Protein AF-A0A0A7KKB4-F1 (afdb_monomer)

Secondary structure (DSSP, 8-state):
-EEE--S---EEEEEEEETTT--EEEEEEEEEEGGGSEEEETTEEE--------STT-SS-----------EEEEEEEEEEEEEEEEEEEEE-SS-EEEEE-TT--EEEEEEEEEEEEEEEE-

Radius of gyration: 17.22 Å; Cα contacts (8 Å, |Δi|>4): 231; chains: 1; bounding box: 36×35×40 Å

pLDDT: mean 72.5, std 12.91, range [39.94, 88.31]

Mean predicted aligned error: 10.86 Å

Foldseek 3Di:
DKDADDAAFQKKKKFKAFPPPRDTFPLQIDMDGSVRWDDPDPRMTDDDGDNACPDCPTPAHGDPPDPDDKFFDFDKDFDAWDGKIWMKMWTDRVVDIDIDTPVVDIDTDGDDIDTPDTDPDID

Organism: NCBI:txid57497

Nearest PDB structures (foldseek):
  6rpj-assembly2_C  TM=5.079E-01  e=2.679E+00  Homo sapiens
  4s0h-assembly1_A  TM=3.443E-01  e=1.395E+00  Homo sapiens
  4n8p-assembly1_A-2  TM=3.330E-01  e=4.870E+00  Ornithorhynchus anatinus
  4k15-assembly1_A-2  TM=1.677E-01  e=8.855E+00  Listeria monocytogenes EGD-e

Structure (mmCIF, N/CA/C/O backbone):
data_AF-A0A0A7KKB4-F1
#
_entry.id   AF-A0A0A7KKB4-F1
#
loop_
_atom_site.group_PDB
_atom_site.id
_atom_site.type_symbol
_atom_site.label_atom_id
_atom_site.label_alt_id
_atom_site.label_comp_id
_atom_site.label_asym_id
_atom_site.label_entity_id
_atom_site.label_seq_id
_atom_site.pdbx_PDB_ins_code
_atom_site.Cartn_x
_atom_site.Cartn_y
_atom_site.Cartn_z
_atom_site.occupancy
_atom_site.B_iso_or_equiv
_atom_site.auth_seq_id
_atom_site.auth_comp_id
_atom_site.auth_asym_id
_atom_site.auth_atom_id
_atom_site.pdbx_PDB_model_num
ATOM 1 N N . MET A 1 1 ? -1.238 -7.500 4.646 1.00 62.34 1 MET A N 1
ATOM 2 C CA . MET A 1 1 ? -0.515 -6.869 5.783 1.00 62.34 1 MET A CA 1
ATOM 3 C C . MET A 1 1 ? -0.847 -7.617 7.073 1.00 62.34 1 MET A C 1
ATOM 5 O O . MET A 1 1 ? -1.892 -8.258 7.096 1.00 62.34 1 MET A O 1
ATOM 9 N N . ARG A 1 2 ? 0.012 -7.574 8.103 1.00 63.69 2 ARG A N 1
ATOM 10 C CA . ARG A 1 2 ? -0.281 -8.075 9.460 1.00 63.69 2 ARG A CA 1
ATOM 11 C C . ARG A 1 2 ? -0.225 -6.904 10.440 1.00 63.69 2 ARG A C 1
ATOM 13 O O . ARG A 1 2 ? 0.724 -6.128 10.365 1.00 63.69 2 ARG A O 1
ATOM 20 N N . PHE A 1 3 ? -1.213 -6.785 11.316 1.00 67.38 3 PHE A N 1
ATOM 21 C CA . PHE A 1 3 ? -1.264 -5.771 12.369 1.00 67.38 3 PHE A CA 1
ATOM 22 C C . PHE A 1 3 ? -2.027 -6.323 13.581 1.00 67.38 3 PHE A C 1
ATOM 24 O O . PHE A 1 3 ? -2.862 -7.219 13.438 1.00 67.38 3 PHE A O 1
ATOM 31 N N . THR A 1 4 ? -1.715 -5.799 14.763 1.00 67.50 4 THR A N 1
ATOM 32 C CA . THR A 1 4 ? -2.357 -6.172 16.029 1.00 67.50 4 THR A CA 1
ATOM 33 C C . THR A 1 4 ? -3.258 -5.031 16.465 1.00 67.50 4 THR A C 1
ATOM 35 O O . THR A 1 4 ? -2.826 -3.879 16.477 1.00 67.50 4 THR A O 1
ATOM 38 N N . LEU A 1 5 ? -4.501 -5.355 16.803 1.00 68.56 5 LEU A N 1
ATOM 39 C CA . LEU A 1 5 ? -5.483 -4.412 17.324 1.00 68.56 5 LEU A CA 1
ATOM 40 C C . LEU A 1 5 ? -6.029 -4.947 18.646 1.00 68.56 5 LEU A C 1
ATOM 42 O O . LEU A 1 5 ? -6.088 -6.156 18.860 1.00 68.56 5 LEU A O 1
ATOM 46 N N . ALA A 1 6 ? -6.444 -4.043 19.524 1.00 66.94 6 ALA A N 1
ATOM 47 C CA . ALA A 1 6 ? -7.131 -4.391 20.759 1.00 66.94 6 ALA A CA 1
ATOM 48 C C . ALA A 1 6 ? -8.549 -3.809 20.731 1.00 66.94 6 ALA A C 1
ATOM 50 O O . ALA A 1 6 ? -8.733 -2.660 20.332 1.00 66.94 6 ALA A O 1
ATOM 51 N N . GLY A 1 7 ? -9.528 -4.598 21.179 1.00 70.00 7 GLY A N 1
ATOM 52 C CA . GLY A 1 7 ? -10.941 -4.210 21.220 1.00 70.00 7 GLY A CA 1
ATOM 53 C C . GLY A 1 7 ? -11.741 -4.601 19.974 1.00 70.00 7 GLY A C 1
ATOM 54 O O . GLY A 1 7 ? -11.239 -5.273 19.072 1.00 70.00 7 GLY A O 1
ATOM 55 N N . THR A 1 8 ? -13.014 -4.203 19.962 1.00 77.00 8 THR A N 1
ATOM 56 C CA . THR A 1 8 ? -13.921 -4.402 18.825 1.00 77.00 8 THR A CA 1
ATOM 57 C C . THR A 1 8 ? -13.519 -3.485 17.678 1.00 77.00 8 THR A C 1
ATOM 59 O O . THR A 1 8 ? -13.286 -2.296 17.885 1.00 77.00 8 THR A O 1
ATOM 62 N N . ILE A 1 9 ? -13.438 -4.043 16.472 1.00 81.75 9 ILE A N 1
ATOM 63 C CA . ILE A 1 9 ? -13.175 -3.289 15.248 1.00 81.75 9 ILE A CA 1
ATOM 64 C C . ILE A 1 9 ? -14.479 -3.179 14.479 1.00 81.75 9 ILE A C 1
ATOM 66 O O . ILE A 1 9 ? -15.045 -4.199 14.089 1.00 81.75 9 ILE A O 1
ATOM 70 N N . ASP A 1 10 ? -14.926 -1.955 14.233 1.00 85.31 10 ASP A N 1
ATOM 71 C CA . ASP A 1 10 ? -16.105 -1.712 13.408 1.00 85.31 10 ASP A CA 1
ATOM 72 C C . ASP A 1 10 ? -15.705 -1.798 11.938 1.00 85.31 10 ASP A C 1
ATOM 74 O O . ASP A 1 10 ? -16.255 -2.594 11.168 1.00 85.31 10 ASP A O 1
ATOM 78 N N . SER A 1 11 ? -14.675 -1.042 11.551 1.00 86.81 11 SER A N 1
ATOM 79 C CA . SER A 1 11 ? -14.154 -1.073 10.189 1.00 86.81 11 SER A CA 1
ATOM 80 C C . SER A 1 11 ? -12.683 -0.687 10.093 1.00 86.81 11 SER A C 1
ATOM 82 O O . SER A 1 11 ? -12.105 -0.047 10.969 1.00 86.81 11 SER A O 1
ATOM 84 N N . ILE A 1 12 ? -12.064 -1.075 8.984 1.00 86.44 12 ILE A N 1
ATOM 85 C CA . ILE A 1 12 ? -10.780 -0.542 8.552 1.00 86.44 12 ILE A CA 1
ATOM 86 C C . ILE A 1 12 ? -10.910 0.013 7.143 1.00 86.44 12 ILE A C 1
ATOM 88 O O . ILE A 1 12 ? -11.553 -0.581 6.275 1.00 86.44 12 ILE A O 1
ATOM 92 N N . LYS A 1 13 ? -10.224 1.124 6.895 1.00 87.50 13 LYS A N 1
ATOM 93 C CA . LYS A 1 13 ? -10.043 1.695 5.566 1.00 87.50 13 LYS A CA 1
ATOM 94 C C . LYS A 1 13 ? -8.577 1.621 5.180 1.00 87.50 13 LYS A C 1
ATOM 96 O O . LYS A 1 13 ? -7.726 2.289 5.762 1.00 87.50 13 LYS A O 1
ATOM 101 N N . ILE A 1 14 ? -8.282 0.833 4.163 1.00 84.50 14 ILE A N 1
ATOM 102 C CA . ILE A 1 14 ? -6.946 0.662 3.605 1.00 84.50 14 ILE A CA 1
ATOM 103 C C . ILE A 1 14 ? -6.836 1.564 2.386 1.00 84.50 14 ILE A C 1
ATOM 105 O O . ILE A 1 14 ? -7.781 1.703 1.610 1.00 84.50 14 ILE A O 1
ATOM 109 N N . GLY A 1 15 ? -5.673 2.169 2.191 1.00 81.69 15 GLY A N 1
ATOM 110 C CA . GLY A 1 15 ? -5.339 2.709 0.886 1.00 81.69 15 GLY A CA 1
ATOM 111 C C . GLY A 1 15 ? -3.857 2.955 0.706 1.00 81.69 15 GLY A C 1
ATOM 112 O O . GLY A 1 15 ? -3.101 3.014 1.682 1.00 81.69 15 GLY A O 1
ATOM 113 N N . LEU A 1 16 ? -3.460 3.110 -0.550 1.00 80.50 16 LEU A N 1
ATOM 114 C CA . LEU A 1 16 ? -2.101 3.491 -0.909 1.00 80.50 16 LEU A CA 1
ATOM 115 C C . LEU A 1 16 ? -1.965 5.010 -0.868 1.00 80.50 16 LEU A C 1
ATOM 117 O O . LEU A 1 16 ? -2.819 5.749 -1.364 1.00 80.50 16 LEU A O 1
ATOM 121 N N . LYS A 1 17 ? -0.892 5.479 -0.236 1.00 80.50 17 LYS A N 1
ATOM 122 C CA . LYS A 1 17 ? -0.526 6.890 -0.197 1.00 80.50 17 LYS A CA 1
ATOM 123 C C . LYS A 1 17 ? 0.774 7.124 -0.940 1.00 80.50 17 LYS A C 1
ATOM 125 O O . LYS A 1 17 ? 1.736 6.395 -0.711 1.00 80.50 17 LYS A O 1
ATOM 130 N N . GLY A 1 18 ? 0.808 8.168 -1.762 1.00 75.31 18 GLY A N 1
ATOM 131 C CA . GLY A 1 18 ? 2.044 8.680 -2.338 1.00 75.31 18 GLY A CA 1
ATOM 132 C C . GLY A 1 18 ? 2.947 9.252 -1.245 1.00 75.31 18 GLY A C 1
ATOM 133 O O . GLY A 1 18 ? 2.485 9.930 -0.326 1.00 75.31 18 GLY A O 1
ATOM 134 N N . ASN A 1 19 ? 4.243 8.975 -1.331 1.00 73.69 19 ASN A N 1
ATOM 135 C CA . ASN A 1 19 ? 5.233 9.484 -0.385 1.00 73.69 19 ASN A CA 1
ATOM 136 C C . ASN A 1 19 ? 5.563 10.968 -0.629 1.00 73.69 19 ASN A C 1
ATOM 138 O O . ASN A 1 19 ? 5.994 11.658 0.286 1.00 73.69 19 ASN A O 1
ATOM 142 N N . THR A 1 20 ? 5.334 11.466 -1.848 1.00 67.88 20 THR A N 1
ATOM 143 C CA . THR A 1 20 ? 5.678 12.840 -2.245 1.00 67.88 20 THR A CA 1
ATOM 144 C C . THR A 1 20 ? 4.674 13.877 -1.738 1.00 67.88 20 THR A C 1
ATOM 146 O O . THR A 1 20 ? 5.076 14.921 -1.240 1.00 67.88 20 THR A O 1
ATOM 149 N N . ASP A 1 21 ? 3.370 13.612 -1.850 1.00 69.00 21 ASP A N 1
ATOM 150 C CA . ASP A 1 21 ? 2.312 14.572 -1.496 1.00 69.00 21 ASP A CA 1
ATOM 151 C C . ASP A 1 21 ? 1.379 14.073 -0.382 1.00 69.00 21 ASP A C 1
ATOM 153 O O . ASP A 1 21 ? 0.459 14.781 0.034 1.00 69.00 21 ASP A O 1
ATOM 157 N N . GLY A 1 22 ? 1.592 12.848 0.113 1.00 67.00 22 GLY A N 1
ATOM 158 C CA . GLY A 1 22 ? 0.750 12.228 1.132 1.00 67.00 22 GLY A CA 1
ATOM 159 C C . GLY A 1 22 ? -0.696 12.003 0.682 1.00 67.00 22 GLY A C 1
ATOM 160 O O . GLY A 1 22 ? -1.539 11.657 1.529 1.00 67.00 22 GLY A O 1
ATOM 161 N N . LYS A 1 23 ? -1.004 12.201 -0.609 1.00 70.19 23 LYS A N 1
ATOM 162 C CA . LYS A 1 23 ? -2.341 11.992 -1.153 1.00 70.19 23 LYS A CA 1
ATOM 163 C C . LYS A 1 23 ? -2.616 10.508 -1.246 1.00 70.19 23 LYS A C 1
ATOM 165 O O . LYS A 1 23 ? -1.730 9.685 -1.477 1.00 70.19 23 LYS A O 1
ATOM 170 N N . ARG A 1 24 ? -3.875 10.172 -0.994 1.00 69.19 24 ARG A N 1
ATOM 171 C CA . ARG A 1 24 ? -4.373 8.817 -1.161 1.00 69.19 24 ARG A CA 1
ATOM 172 C C . ARG A 1 24 ? -4.813 8.663 -2.604 1.00 69.19 24 ARG A C 1
ATOM 174 O O . ARG A 1 24 ? -5.579 9.499 -3.079 1.00 69.19 24 ARG A O 1
ATOM 181 N N . ASP A 1 25 ? -4.357 7.606 -3.258 1.00 69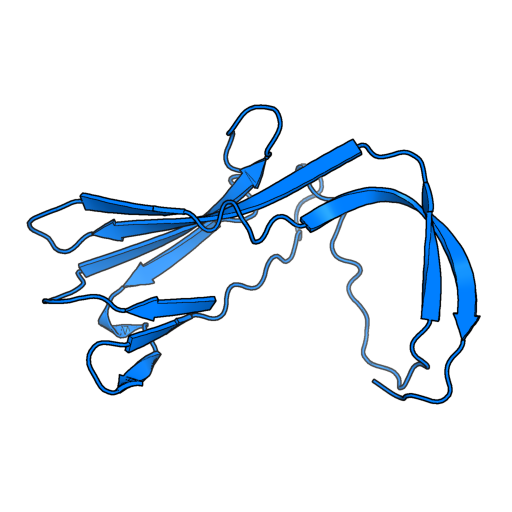.88 25 ASP A N 1
ATOM 182 C CA . ASP A 1 25 ? -4.972 7.212 -4.514 1.00 69.88 25 ASP A CA 1
ATOM 183 C C . ASP A 1 25 ? -6.333 6.587 -4.191 1.00 69.88 25 ASP A C 1
ATOM 185 O O . ASP A 1 25 ? -6.398 5.554 -3.523 1.00 69.88 25 ASP A O 1
ATOM 189 N N . GLN A 1 26 ? -7.419 7.252 -4.592 1.00 68.50 26 GLN A N 1
ATOM 190 C CA . GLN A 1 26 ? -8.780 6.787 -4.310 1.00 68.50 26 GLN A CA 1
ATOM 191 C C . GLN A 1 26 ? -9.109 5.495 -5.069 1.00 68.50 26 GLN A C 1
ATOM 193 O O . GLN A 1 26 ? -9.913 4.706 -4.571 1.00 68.50 26 GLN A O 1
ATOM 198 N N . ASN A 1 27 ? -8.435 5.241 -6.197 1.00 65.50 27 ASN A N 1
ATOM 199 C CA . ASN A 1 27 ? -8.587 4.017 -6.984 1.00 65.50 27 ASN A CA 1
ATOM 200 C C . ASN A 1 27 ? -7.965 2.805 -6.272 1.00 65.50 27 ASN A C 1
ATOM 202 O O . ASN A 1 27 ? -8.364 1.670 -6.504 1.00 65.50 27 ASN A O 1
ATOM 206 N N . PHE A 1 28 ? -7.040 3.041 -5.336 1.00 73.94 28 PHE A N 1
ATOM 207 C CA . PHE A 1 28 ? -6.420 2.011 -4.505 1.00 73.94 28 PHE A CA 1
ATOM 208 C C . PHE A 1 28 ? -6.853 2.151 -3.050 1.00 73.94 28 PHE A C 1
ATOM 210 O O . PHE A 1 28 ? -6.024 2.302 -2.144 1.00 73.94 28 PHE A O 1
ATOM 217 N N . THR A 1 29 ? -8.164 2.081 -2.820 1.00 76.56 29 THR A N 1
ATOM 218 C CA . THR A 1 29 ? -8.741 2.004 -1.477 1.00 76.56 29 THR A CA 1
ATOM 219 C C . THR A 1 29 ? -9.654 0.799 -1.327 1.00 76.56 29 THR A C 1
ATOM 221 O O . THR A 1 29 ? -10.302 0.364 -2.271 1.00 76.56 29 THR A O 1
ATOM 224 N N . ALA A 1 30 ? -9.699 0.247 -0.120 1.00 79.56 30 ALA A N 1
ATOM 225 C CA . ALA A 1 30 ? -10.650 -0.788 0.248 1.00 79.56 30 ALA A CA 1
ATOM 226 C C . ALA A 1 30 ? -11.125 -0.548 1.677 1.00 79.56 30 ALA A C 1
ATOM 228 O O . ALA A 1 30 ? -10.344 -0.129 2.536 1.00 79.56 30 ALA A O 1
ATOM 229 N N . THR A 1 31 ? -12.392 -0.847 1.931 1.00 84.19 31 THR A N 1
ATOM 230 C CA . THR A 1 31 ? -12.962 -0.849 3.277 1.00 84.19 31 THR A CA 1
ATOM 231 C C . THR A 1 31 ? -13.367 -2.272 3.615 1.00 84.19 31 THR A C 1
ATOM 233 O O . THR A 1 31 ? -13.997 -2.940 2.798 1.00 84.19 31 THR A O 1
ATOM 236 N N . ALA A 1 32 ? -13.004 -2.726 4.809 1.00 83.50 32 ALA A N 1
ATOM 237 C CA . ALA A 1 32 ? -13.450 -3.999 5.354 1.00 83.50 32 ALA A CA 1
ATOM 238 C C . ALA A 1 32 ? -14.049 -3.757 6.739 1.00 83.50 32 ALA A C 1
ATOM 240 O O . ALA A 1 32 ? -13.477 -3.012 7.535 1.00 83.50 32 ALA A O 1
ATOM 241 N N . THR A 1 33 ? -15.191 -4.369 7.033 1.00 85.69 33 THR A N 1
ATOM 242 C CA . THR A 1 33 ? -15.730 -4.389 8.398 1.00 85.69 33 THR A CA 1
ATOM 243 C C . THR A 1 33 ? -14.895 -5.322 9.270 1.00 85.69 33 THR A C 1
ATOM 245 O O . THR A 1 33 ? -14.217 -6.212 8.751 1.00 85.69 33 THR A O 1
ATOM 248 N N . GLY A 1 34 ? -14.960 -5.174 10.596 1.00 75.81 34 GLY A N 1
ATOM 249 C CA . GLY A 1 34 ? -14.274 -6.093 11.515 1.00 75.81 34 GLY A CA 1
ATOM 250 C C . GLY A 1 34 ? -14.615 -7.566 11.267 1.00 75.81 34 GLY A C 1
ATOM 251 O O . GLY A 1 34 ? -13.741 -8.423 11.339 1.00 75.81 34 GLY A O 1
ATOM 252 N N . GLN A 1 35 ? -15.858 -7.851 10.865 1.00 78.00 35 GLN A N 1
ATOM 253 C CA . GLN A 1 35 ? -16.348 -9.197 10.531 1.00 78.00 35 GLN A CA 1
ATOM 254 C C . GLN A 1 35 ? -15.710 -9.786 9.262 1.00 78.00 35 GLN A C 1
ATOM 256 O O . GLN A 1 35 ? -15.685 -11.000 9.089 1.00 78.00 35 GLN A O 1
ATOM 261 N N . GLN A 1 36 ? -15.213 -8.936 8.361 1.00 78.38 36 GLN A N 1
ATOM 262 C CA . GLN A 1 36 ? -14.531 -9.343 7.130 1.00 78.38 36 GLN A CA 1
ATOM 263 C C . GLN A 1 36 ? -13.020 -9.531 7.338 1.00 78.38 36 GLN A C 1
ATOM 265 O O . GLN A 1 36 ? -12.322 -9.969 6.420 1.00 78.38 36 GLN A O 1
ATOM 270 N N . LEU A 1 37 ? -12.494 -9.195 8.521 1.00 78.19 37 LEU A N 1
ATOM 271 C CA . LEU A 1 37 ? -11.087 -9.393 8.846 1.00 78.19 37 LEU A CA 1
ATOM 272 C C . LEU A 1 37 ? -10.830 -10.848 9.218 1.00 78.19 37 LEU A C 1
ATOM 274 O O . LEU A 1 37 ? -11.515 -11.432 10.052 1.00 78.19 37 LEU A O 1
ATOM 278 N N . VAL A 1 38 ? -9.783 -11.423 8.632 1.00 78.31 38 VAL A N 1
ATOM 279 C CA . VAL A 1 38 ? -9.343 -12.770 8.994 1.00 78.31 38 VAL A CA 1
ATOM 280 C C . VAL A 1 38 ? -8.519 -12.669 10.273 1.00 78.31 38 VAL A C 1
ATOM 282 O O . VAL A 1 38 ? -7.389 -12.172 10.244 1.00 78.31 38 VAL A O 1
ATOM 285 N N . GLU A 1 39 ? -9.077 -13.123 11.393 1.00 77.56 39 GLU A N 1
ATOM 286 C CA . GLU A 1 39 ? -8.346 -13.245 12.653 1.00 77.56 39 GLU A CA 1
ATOM 287 C C . GLU A 1 39 ? -7.267 -14.333 12.528 1.00 77.56 39 GLU A C 1
ATOM 289 O O . GLU A 1 39 ? -7.513 -15.437 12.042 1.00 77.56 39 GLU A O 1
ATOM 294 N N . ILE A 1 40 ? -6.043 -14.010 12.944 1.00 81.12 40 ILE A N 1
ATOM 295 C CA . ILE A 1 40 ? -4.893 -14.928 12.952 1.00 81.12 40 ILE A CA 1
ATOM 296 C C . ILE A 1 40 ? -4.410 -15.237 14.382 1.00 81.12 40 ILE A C 1
ATOM 298 O O . ILE A 1 40 ? -3.308 -15.752 14.561 1.00 81.12 40 ILE A O 1
ATOM 302 N N . GLY A 1 41 ? -5.246 -14.938 15.384 1.00 73.50 41 GLY A N 1
ATOM 303 C CA . GLY A 1 41 ? -5.032 -15.187 16.813 1.00 73.50 41 GLY A CA 1
ATOM 304 C C . GLY A 1 41 ? -4.434 -13.999 17.574 1.00 73.50 41 GLY A C 1
ATOM 305 O O . GLY A 1 41 ? -3.791 -13.126 16.992 1.00 73.50 41 GLY A O 1
ATOM 306 N N . ASN A 1 42 ? -4.628 -13.969 18.899 1.00 76.94 42 ASN A N 1
ATOM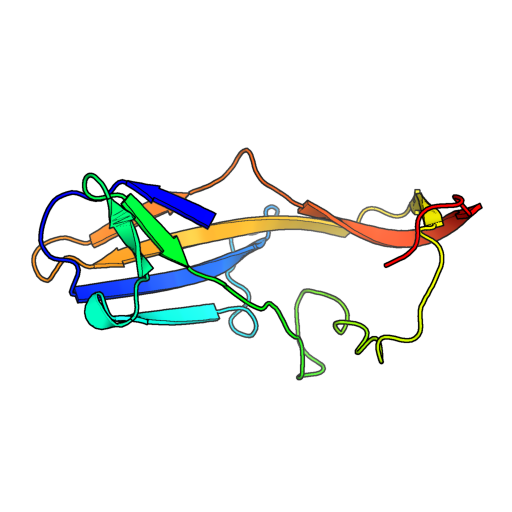 307 C CA . ASN A 1 42 ? -4.066 -12.961 19.815 1.00 76.94 42 ASN A CA 1
ATOM 308 C C . ASN A 1 42 ? -4.355 -11.500 19.400 1.00 76.94 42 ASN A C 1
ATOM 310 O O . ASN A 1 42 ? -3.454 -10.660 19.431 1.00 76.94 42 ASN A O 1
ATOM 314 N N . GLY A 1 43 ? -5.576 -11.198 18.939 1.00 69.31 43 GLY A N 1
ATOM 315 C CA . GLY A 1 43 ? -5.947 -9.849 18.476 1.00 69.31 43 GLY A CA 1
ATOM 316 C C . GLY A 1 43 ? -5.218 -9.402 17.201 1.00 69.31 43 GLY A C 1
ATOM 317 O O . GLY A 1 43 ? -5.156 -8.213 16.883 1.00 69.31 43 GLY A O 1
ATOM 318 N N . SER A 1 44 ? -4.614 -10.341 16.472 1.00 74.31 44 SER A N 1
ATOM 319 C CA . SER A 1 44 ? -3.940 -10.069 15.207 1.00 74.31 44 SER A CA 1
ATOM 320 C C . SER A 1 44 ? -4.856 -10.397 14.040 1.00 74.31 44 SER A C 1
ATOM 322 O O . SER A 1 44 ? -5.532 -11.425 14.030 1.00 74.31 44 SER A O 1
ATOM 324 N N . TYR A 1 45 ? -4.824 -9.544 13.019 1.00 76.94 45 TYR A N 1
ATOM 325 C CA . TYR A 1 45 ? -5.670 -9.677 11.839 1.00 76.94 45 TYR A CA 1
ATOM 326 C C . TYR A 1 45 ? -4.833 -9.653 10.559 1.00 76.94 45 TYR A C 1
ATOM 328 O O . TYR A 1 45 ? -3.766 -9.027 10.480 1.00 76.94 45 TYR A O 1
ATOM 336 N N . LYS A 1 46 ? -5.331 -10.341 9.530 1.00 71.69 46 LYS A N 1
ATOM 337 C CA . LYS A 1 46 ? -4.808 -10.286 8.167 1.00 71.69 46 LYS A CA 1
ATOM 338 C C . LYS A 1 46 ? -5.886 -9.750 7.238 1.00 71.69 46 LYS A C 1
ATOM 340 O O . LYS A 1 46 ? -7.031 -10.185 7.257 1.00 71.69 46 LYS A O 1
ATOM 345 N N . VAL A 1 47 ? -5.458 -8.862 6.351 1.00 72.00 47 VAL A N 1
ATOM 346 C CA . VAL A 1 47 ? -6.256 -8.397 5.219 1.00 72.00 47 VAL A CA 1
ATOM 347 C C . VAL A 1 47 ? -5.443 -8.517 3.935 1.00 72.00 47 VAL A C 1
ATOM 349 O O . VAL A 1 47 ? -4.231 -8.232 3.916 1.00 72.00 47 VAL A O 1
ATOM 352 N N . LEU A 1 48 ? -6.112 -8.992 2.885 1.00 69.81 48 LEU A N 1
ATOM 353 C CA . LEU A 1 48 ? -5.613 -8.974 1.519 1.00 69.81 48 LEU A CA 1
ATOM 354 C C . LEU A 1 48 ? -6.187 -7.737 0.832 1.00 69.81 48 LEU A C 1
ATOM 356 O O . LEU A 1 48 ? -7.396 -7.543 0.802 1.00 69.81 48 LEU A O 1
ATOM 360 N N . PHE A 1 49 ? -5.302 -6.898 0.317 1.00 70.56 49 PHE A N 1
ATOM 361 C CA . PHE A 1 49 ? -5.656 -5.709 -0.437 1.00 70.56 49 PHE A CA 1
ATOM 362 C C . PHE A 1 49 ? -5.084 -5.897 -1.836 1.00 70.56 49 PHE A C 1
ATOM 364 O O . PHE A 1 49 ? -3.862 -5.899 -1.992 1.00 70.56 49 PHE A O 1
ATOM 371 N N . ASN A 1 50 ? -5.961 -6.148 -2.809 1.00 67.00 50 ASN A N 1
ATOM 372 C CA . ASN A 1 50 ? -5.563 -6.252 -4.203 1.00 67.00 50 ASN A CA 1
ATOM 373 C C . ASN A 1 50 ? -5.621 -4.857 -4.828 1.00 67.00 50 ASN A C 1
ATOM 375 O O . ASN A 1 50 ? -6.691 -4.259 -4.909 1.00 67.00 50 ASN A O 1
ATOM 379 N N . ALA A 1 51 ? -4.463 -4.336 -5.214 1.00 60.47 51 ALA A N 1
ATOM 380 C CA . ALA A 1 51 ? -4.346 -3.056 -5.891 1.00 60.47 51 ALA A CA 1
ATOM 381 C C . ALA A 1 51 ? -4.403 -3.301 -7.403 1.00 60.47 51 ALA A C 1
ATOM 383 O O . ALA A 1 51 ? -3.367 -3.342 -8.061 1.00 60.47 51 ALA A O 1
ATOM 384 N N . ASP A 1 52 ? -5.609 -3.520 -7.926 1.00 56.84 52 ASP A N 1
ATOM 385 C CA . ASP A 1 52 ? -5.841 -3.742 -9.354 1.00 56.84 52 ASP A CA 1
ATOM 386 C C . ASP A 1 52 ? -6.394 -2.453 -9.980 1.00 56.84 52 ASP A C 1
ATOM 388 O O . ASP A 1 52 ? -7.526 -2.051 -9.708 1.00 56.84 52 ASP A O 1
ATOM 392 N N . ALA A 1 53 ? -5.570 -1.752 -10.758 1.00 46.16 53 ALA A N 1
ATOM 393 C CA . ALA A 1 53 ? -5.979 -0.557 -11.486 1.00 46.16 53 ALA A CA 1
ATOM 394 C C . ALA A 1 53 ? -6.767 -0.961 -12.738 1.00 46.16 53 ALA A C 1
ATOM 396 O O . ALA A 1 53 ? -6.226 -1.036 -13.836 1.00 46.16 53 ALA A O 1
ATOM 397 N N . GLY A 1 54 ? -8.072 -1.175 -12.572 1.00 44.72 54 GLY A N 1
ATOM 398 C CA . GLY A 1 54 ? -9.011 -1.320 -13.691 1.00 44.72 54 GLY A CA 1
ATOM 399 C C . GLY A 1 54 ? -9.389 0.005 -14.373 1.00 44.72 54 GLY A C 1
ATOM 400 O O . GLY A 1 54 ? -10.167 -0.004 -15.322 1.00 44.72 54 GLY A O 1
ATOM 401 N N . THR A 1 55 ? -8.886 1.146 -13.893 1.00 43.44 55 THR A N 1
ATOM 402 C CA . THR A 1 55 ? -9.271 2.491 -14.356 1.00 43.44 55 THR A CA 1
ATOM 403 C C . THR A 1 55 ? -8.048 3.311 -14.760 1.00 43.44 55 THR A C 1
ATOM 405 O O . THR A 1 55 ? -7.091 3.416 -13.993 1.00 43.44 55 THR A O 1
ATOM 408 N N . GLU A 1 56 ? -8.108 3.909 -15.953 1.00 44.75 56 GLU A N 1
ATOM 409 C CA . GLU A 1 56 ? -7.020 4.606 -16.667 1.00 44.75 56 GLU A CA 1
ATOM 410 C C . GLU A 1 56 ? -6.416 5.830 -15.939 1.00 44.75 56 GLU A C 1
ATOM 412 O O . GLU A 1 56 ? -5.351 6.296 -16.335 1.00 44.75 56 GLU A O 1
ATOM 417 N N . ASP A 1 57 ? -7.012 6.289 -14.832 1.00 47.59 57 ASP A N 1
ATOM 418 C CA . ASP A 1 57 ? -6.623 7.514 -14.107 1.00 47.59 57 ASP A CA 1
ATOM 419 C C . ASP A 1 57 ? -5.889 7.269 -12.763 1.00 47.59 57 ASP A C 1
ATOM 421 O O . ASP A 1 57 ? -5.832 8.148 -11.898 1.00 47.59 57 ASP A O 1
ATOM 425 N N . GLY A 1 58 ? -5.355 6.065 -12.528 1.00 49.50 58 GLY A N 1
ATOM 426 C CA . GLY A 1 58 ? -4.597 5.734 -11.309 1.00 49.50 58 GLY A CA 1
ATOM 427 C C . GLY A 1 58 ? -3.213 6.398 -11.232 1.00 49.50 58 GLY A C 1
ATOM 428 O O . GLY A 1 58 ? -2.510 6.515 -12.231 1.00 49.50 58 GLY A O 1
ATOM 429 N N . LEU A 1 59 ? -2.765 6.773 -10.024 1.00 50.38 59 LEU A N 1
ATOM 430 C CA . LEU A 1 59 ? -1.385 7.226 -9.758 1.00 50.38 59 LEU A CA 1
ATOM 431 C C . LEU A 1 59 ? -0.348 6.116 -9.996 1.00 50.38 59 LEU A C 1
ATOM 433 O O . LEU A 1 59 ? 0.850 6.398 -10.062 1.00 50.38 59 LEU A O 1
ATOM 437 N N . LEU A 1 60 ? -0.789 4.860 -10.095 1.00 50.03 60 LEU A N 1
ATOM 438 C CA . LEU A 1 60 ? 0.048 3.718 -10.442 1.00 50.03 60 LEU A CA 1
ATOM 439 C C . LEU A 1 60 ? -0.287 3.273 -11.872 1.00 50.03 60 LEU A C 1
ATOM 441 O O . LEU A 1 60 ? -1.471 3.171 -12.197 1.00 50.03 60 LEU A O 1
ATOM 445 N N . PRO A 1 61 ? 0.724 3.007 -12.724 1.00 47.53 61 PRO A N 1
ATOM 446 C CA . PRO A 1 61 ? 0.489 2.488 -14.068 1.00 47.53 61 PRO A CA 1
ATOM 447 C C . PRO A 1 61 ? -0.344 1.204 -13.984 1.00 47.53 61 PRO A C 1
ATOM 449 O O . PRO A 1 61 ? -0.156 0.435 -13.039 1.00 47.53 61 PRO A O 1
ATOM 452 N N . GLN A 1 62 ? -1.259 1.015 -14.948 1.00 44.19 62 GLN A N 1
ATOM 453 C CA . GLN A 1 62 ? -2.177 -0.128 -15.027 1.00 44.19 62 GLN A CA 1
ATOM 454 C C . GLN A 1 62 ? -1.494 -1.407 -14.538 1.00 44.19 62 GLN A C 1
ATOM 456 O O . GLN A 1 62 ? -0.420 -1.776 -15.027 1.00 44.19 62 GLN A O 1
ATOM 461 N N . SER A 1 63 ? -2.110 -2.069 -13.558 1.00 42.03 63 SER A N 1
ATOM 462 C CA . SER A 1 63 ? -1.754 -3.437 -13.207 1.00 42.03 63 SER A CA 1
ATOM 463 C C . SER A 1 63 ? -1.778 -4.237 -14.503 1.00 42.03 63 SER A C 1
ATOM 465 O O . SER A 1 63 ? -2.798 -4.332 -15.181 1.00 42.03 63 SER A O 1
ATOM 467 N N . ILE A 1 64 ? -0.623 -4.768 -14.900 1.00 40.72 64 ILE A N 1
ATOM 468 C CA . ILE A 1 64 ? -0.568 -5.691 -16.025 1.00 40.72 64 ILE A CA 1
ATOM 469 C C . ILE A 1 64 ? -1.421 -6.881 -15.589 1.00 40.72 64 ILE A C 1
ATOM 471 O O . ILE A 1 64 ? -1.034 -7.604 -14.670 1.00 40.72 64 ILE A O 1
ATOM 475 N N . ILE A 1 65 ? -2.590 -7.064 -16.205 1.00 39.94 65 ILE A N 1
ATOM 476 C CA . ILE A 1 65 ? -3.367 -8.291 -16.049 1.00 39.94 65 ILE A CA 1
ATOM 477 C C . ILE A 1 65 ? -2.517 -9.396 -16.670 1.00 39.94 65 ILE A C 1
ATOM 479 O O . ILE A 1 65 ? -2.467 -9.570 -17.888 1.00 39.94 65 ILE A O 1
ATOM 483 N N . VAL A 1 66 ? -1.767 -10.101 -15.827 1.00 40.31 66 VAL A N 1
ATOM 484 C CA . VAL A 1 66 ? -0.973 -11.246 -16.252 1.00 40.31 66 VAL A CA 1
ATOM 485 C C . VAL A 1 66 ? -1.920 -12.436 -16.259 1.00 40.31 66 VAL A C 1
ATOM 487 O O . VAL A 1 66 ? -2.308 -12.923 -15.200 1.00 40.31 66 VAL A O 1
ATOM 490 N N . ASN A 1 67 ? -2.305 -12.915 -17.442 1.00 44.06 67 ASN A N 1
ATOM 491 C CA . ASN A 1 67 ? -2.818 -14.278 -17.545 1.00 44.06 67 ASN A CA 1
ATOM 492 C C . ASN A 1 67 ? -1.688 -15.207 -17.074 1.00 44.06 67 ASN A C 1
ATOM 494 O O . ASN A 1 67 ? -0.627 -15.187 -17.705 1.00 44.06 67 ASN A O 1
ATOM 498 N N . PRO A 1 68 ? -1.863 -15.987 -15.991 1.00 42.50 68 PRO A N 1
ATOM 499 C CA . PRO A 1 68 ? -0.804 -16.836 -15.470 1.00 42.50 68 PRO A CA 1
ATOM 500 C C . PRO A 1 68 ? -0.579 -18.002 -16.434 1.00 42.50 68 PRO A C 1
ATOM 502 O O . PRO A 1 68 ? -1.217 -19.049 -16.366 1.00 42.50 68 PRO A O 1
ATOM 505 N N . VAL A 1 69 ? 0.321 -17.787 -17.382 1.00 57.22 69 VAL A N 1
ATOM 506 C CA . VAL A 1 69 ? 1.111 -18.842 -18.002 1.00 57.22 69 VAL A CA 1
ATOM 507 C C . VAL A 1 69 ? 2.400 -18.937 -17.199 1.00 57.22 69 VAL A C 1
ATOM 509 O O . VAL A 1 69 ? 2.915 -17.904 -16.774 1.00 57.22 69 VAL A O 1
ATOM 512 N N . GLY A 1 70 ? 2.907 -20.151 -16.972 1.00 60.66 70 GLY A N 1
ATOM 513 C CA . GLY A 1 70 ? 4.163 -20.331 -16.245 1.00 60.66 70 GLY A CA 1
ATOM 514 C C . GLY A 1 70 ? 5.264 -19.507 -16.908 1.00 60.66 70 GLY A C 1
ATOM 515 O O . GLY A 1 70 ? 5.615 -19.744 -18.067 1.00 60.66 70 GLY A O 1
ATOM 516 N N . VAL A 1 71 ? 5.763 -18.500 -16.197 1.00 71.19 71 VAL A N 1
ATOM 517 C CA . VAL A 1 71 ? 6.830 -17.617 -16.669 1.00 71.19 71 VAL A CA 1
ATOM 518 C C . VAL A 1 71 ? 7.986 -17.663 -15.694 1.00 71.19 71 VAL A C 1
ATOM 520 O O . VAL A 1 71 ? 7.806 -17.768 -14.485 1.00 71.19 71 VAL A O 1
ATOM 523 N N . LYS A 1 72 ? 9.196 -17.551 -16.236 1.00 76.94 72 LYS A N 1
ATOM 524 C CA . LYS A 1 72 ? 10.395 -17.425 -15.419 1.00 76.94 72 LYS A CA 1
ATOM 525 C C . LYS A 1 72 ? 10.471 -16.042 -14.781 1.00 76.94 72 LYS A C 1
ATOM 527 O O . LYS A 1 72 ? 10.220 -15.035 -15.453 1.00 76.94 72 LYS A O 1
ATOM 532 N N . VAL A 1 73 ? 10.876 -15.984 -13.513 1.00 73.00 73 VAL A N 1
ATOM 533 C CA . VAL A 1 73 ? 11.132 -14.716 -12.813 1.00 73.00 73 VAL A CA 1
ATOM 534 C C . VAL A 1 73 ? 12.233 -13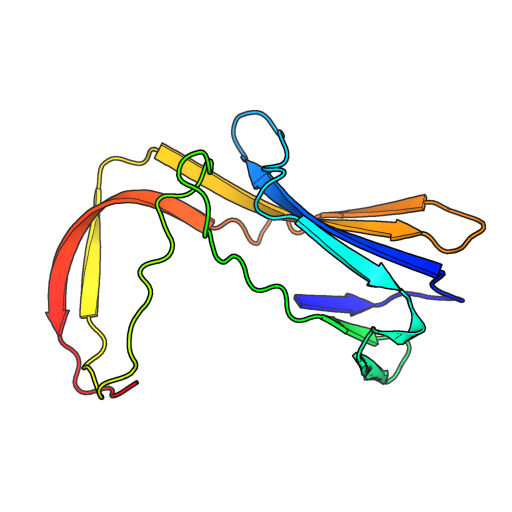.940 -13.548 1.00 73.00 73 VAL A C 1
ATOM 536 O O . VAL A 1 73 ? 13.279 -14.486 -13.902 1.00 73.00 73 VAL A O 1
ATOM 539 N N . LYS A 1 74 ? 12.013 -12.642 -13.784 1.00 78.88 74 LYS A N 1
ATOM 540 C CA . LYS A 1 74 ? 12.992 -11.752 -14.424 1.00 78.88 74 LYS A CA 1
ATOM 541 C C . LYS A 1 74 ? 13.600 -10.800 -13.406 1.00 78.88 74 LYS A C 1
ATOM 543 O O . LYS A 1 74 ? 12.886 -10.175 -12.626 1.00 78.88 74 LYS A O 1
ATOM 548 N N . VAL A 1 75 ? 14.917 -10.650 -13.469 1.00 78.81 75 VAL A N 1
ATOM 549 C CA . VAL A 1 75 ? 15.640 -9.579 -12.781 1.00 78.81 75 VAL A CA 1
ATOM 550 C C . VAL A 1 75 ? 15.658 -8.372 -13.706 1.00 78.81 75 VAL A C 1
ATOM 552 O O . VAL A 1 75 ? 15.957 -8.495 -14.896 1.00 78.81 75 VAL A O 1
ATOM 555 N N . VAL A 1 76 ? 15.319 -7.206 -13.165 1.00 82.12 76 VAL A N 1
ATOM 556 C CA . VAL A 1 76 ? 15.270 -5.950 -13.913 1.00 82.12 76 VAL A CA 1
ATOM 557 C C . VAL A 1 76 ? 16.161 -4.904 -13.259 1.00 82.12 76 VAL A C 1
ATOM 559 O O . VAL A 1 76 ? 16.281 -4.845 -12.035 1.00 82.12 76 VAL A O 1
ATOM 562 N N . THR A 1 77 ? 16.759 -4.046 -14.077 1.00 85.75 77 THR A N 1
ATOM 563 C CA . THR A 1 77 ? 17.269 -2.748 -13.641 1.00 85.75 77 THR A CA 1
ATOM 564 C C . THR A 1 77 ? 16.193 -1.713 -13.920 1.00 85.75 77 THR A C 1
ATOM 566 O O . THR A 1 77 ? 15.792 -1.528 -15.069 1.00 85.75 77 THR A O 1
ATOM 569 N N . ALA A 1 78 ? 15.727 -1.056 -12.863 1.00 82.50 78 ALA A N 1
ATOM 570 C CA . ALA A 1 78 ? 14.734 0.001 -12.948 1.00 82.50 78 ALA A CA 1
ATOM 571 C C . ALA A 1 78 ? 15.416 1.379 -12.955 1.00 82.50 78 ALA A C 1
ATOM 573 O O . ALA A 1 78 ? 16.327 1.631 -12.162 1.00 82.50 78 ALA A O 1
ATOM 574 N N . THR A 1 79 ? 14.984 2.268 -13.844 1.00 82.69 79 THR A N 1
ATOM 575 C CA . THR A 1 79 ? 15.492 3.641 -13.988 1.00 82.69 79 THR A CA 1
ATOM 576 C C . THR A 1 79 ? 14.332 4.639 -14.067 1.00 82.69 79 THR A C 1
ATOM 578 O O . THR A 1 79 ? 13.163 4.258 -14.094 1.00 82.69 79 THR A O 1
ATOM 581 N N . ASN A 1 80 ? 14.637 5.942 -14.036 1.00 78.62 80 ASN A N 1
ATOM 582 C CA . ASN A 1 80 ? 13.635 7.014 -14.052 1.00 78.62 80 ASN A CA 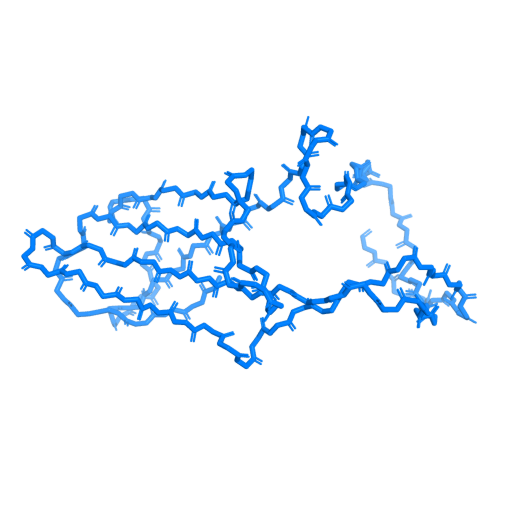1
ATOM 583 C C . ASN A 1 80 ? 12.612 6.894 -12.909 1.00 78.62 80 ASN A C 1
ATOM 585 O O . ASN A 1 80 ? 11.431 6.609 -13.109 1.00 78.62 80 ASN A O 1
ATOM 589 N N . PHE A 1 81 ? 13.101 7.106 -11.683 1.00 81.44 81 PHE A N 1
ATOM 590 C CA . PHE A 1 81 ? 12.290 7.132 -10.464 1.00 81.44 81 PHE A CA 1
ATOM 591 C C . PHE A 1 81 ? 11.185 8.192 -10.552 1.00 81.44 81 PHE A C 1
ATOM 593 O O . PHE A 1 81 ? 11.463 9.364 -10.800 1.00 81.44 81 PHE A O 1
ATOM 600 N N . LEU A 1 82 ? 9.940 7.774 -10.321 1.00 74.50 82 LEU A N 1
ATOM 601 C CA . LEU A 1 82 ? 8.759 8.642 -10.365 1.00 74.50 82 LEU A CA 1
ATOM 602 C C . LEU A 1 82 ? 8.204 8.967 -8.974 1.00 74.50 82 LEU A C 1
ATOM 604 O O . LEU A 1 82 ? 7.470 9.939 -8.817 1.00 74.50 82 LEU A O 1
ATOM 608 N N . GLY A 1 83 ? 8.544 8.168 -7.964 1.00 78.12 83 GLY A N 1
ATOM 609 C CA . GLY A 1 83 ? 8.049 8.336 -6.604 1.00 78.12 83 GLY A CA 1
ATOM 610 C C . GLY A 1 83 ? 7.972 7.011 -5.861 1.00 78.12 83 GLY A C 1
ATOM 611 O O . GLY A 1 83 ? 8.465 5.983 -6.319 1.00 78.12 83 GLY A O 1
ATOM 612 N N . SER A 1 84 ? 7.336 7.022 -4.698 1.00 79.69 84 SER A N 1
ATOM 613 C CA . SER A 1 84 ? 7.034 5.801 -3.958 1.00 79.69 84 SER A CA 1
ATOM 614 C C . SER A 1 84 ? 5.668 5.890 -3.301 1.00 79.69 84 SER A C 1
ATOM 616 O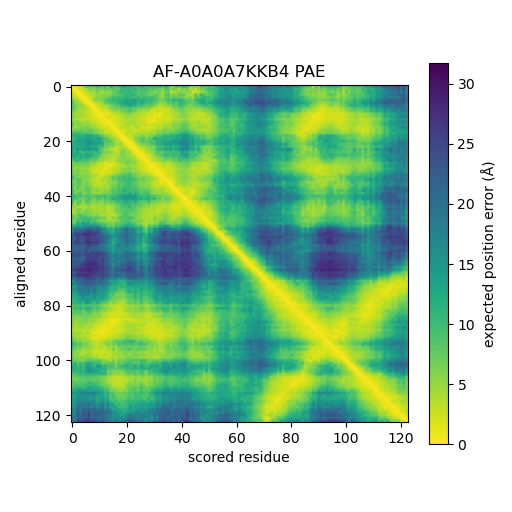 O . SER A 1 84 ? 5.141 6.984 -3.088 1.00 79.69 84 SER A O 1
ATOM 618 N N . PHE A 1 85 ? 5.086 4.740 -2.989 1.00 81.44 85 PHE A N 1
ATOM 619 C CA . PHE A 1 85 ? 3.837 4.651 -2.246 1.00 81.44 85 PHE A CA 1
ATOM 620 C C . PHE A 1 85 ? 4.002 3.777 -1.012 1.00 81.44 85 PHE A C 1
ATOM 622 O O . PHE A 1 85 ? 4.847 2.890 -0.982 1.00 81.44 85 PHE A O 1
ATOM 629 N N . TYR A 1 86 ? 3.182 4.002 0.007 1.00 81.12 86 TYR A N 1
ATOM 630 C CA . TYR A 1 86 ? 3.112 3.155 1.194 1.00 81.12 86 TYR A CA 1
ATOM 631 C C . TYR A 1 86 ? 1.652 2.858 1.538 1.00 81.12 86 TYR A C 1
ATOM 633 O O . TYR A 1 86 ? 0.765 3.679 1.278 1.00 81.12 86 TYR A O 1
ATOM 641 N N . PRO A 1 87 ? 1.365 1.696 2.138 1.00 80.62 87 PRO A N 1
ATOM 642 C CA . PRO A 1 87 ? 0.022 1.403 2.586 1.00 80.62 87 PRO A CA 1
ATOM 643 C C . PRO A 1 87 ? -0.256 2.109 3.921 1.00 80.62 87 PRO A C 1
ATOM 645 O O . PRO A 1 87 ? 0.568 2.114 4.842 1.00 80.62 87 PRO A O 1
ATOM 648 N N . ARG A 1 88 ? -1.452 2.684 4.038 1.00 85.06 88 ARG A N 1
ATOM 649 C CA . ARG A 1 88 ? -1.987 3.254 5.277 1.00 85.06 88 ARG A CA 1
ATOM 650 C C . ARG A 1 88 ? -3.343 2.640 5.578 1.00 85.06 88 ARG A C 1
ATOM 652 O O . ARG A 1 88 ? -4.220 2.631 4.712 1.00 85.06 88 ARG A O 1
ATOM 659 N N . ILE A 1 89 ? -3.510 2.201 6.817 1.00 85.38 89 ILE A N 1
ATOM 660 C CA . ILE A 1 89 ? -4.773 1.695 7.346 1.00 85.38 89 ILE A CA 1
ATOM 661 C C . ILE A 1 89 ? -5.301 2.725 8.334 1.00 85.38 89 ILE A C 1
ATOM 663 O O . ILE A 1 89 ? -4.572 3.139 9.225 1.00 85.38 89 ILE A O 1
ATOM 667 N N . ASP A 1 90 ? -6.543 3.148 8.174 1.00 88.31 90 ASP A N 1
ATOM 668 C CA . ASP A 1 90 ? -7.273 3.897 9.190 1.00 88.31 90 ASP A CA 1
ATOM 669 C C . ASP A 1 90 ? -8.240 2.912 9.858 1.00 88.31 90 ASP A C 1
ATOM 671 O O . ASP A 1 90 ? -8.991 2.230 9.159 1.00 88.31 90 ASP A O 1
ATOM 675 N N . VAL A 1 91 ? -8.155 2.770 11.178 1.00 86.50 91 VAL A N 1
ATOM 676 C CA . VAL A 1 91 ? -8.943 1.816 11.969 1.00 86.50 91 VAL A CA 1
ATOM 677 C C . VAL A 1 91 ? -10.012 2.578 12.736 1.00 86.50 91 VAL A C 1
ATOM 679 O O . VAL A 1 91 ? -9.684 3.556 13.408 1.00 86.50 91 VAL A O 1
ATOM 682 N N . ASP A 1 92 ? -11.247 2.095 12.649 1.00 87.06 92 ASP A N 1
ATOM 683 C CA . ASP A 1 92 ? -12.404 2.566 13.404 1.00 87.06 92 ASP A CA 1
ATOM 684 C C . ASP A 1 92 ? -12.877 1.461 14.356 1.00 87.06 92 ASP A C 1
ATOM 686 O O . ASP A 1 92 ? -13.172 0.334 13.941 1.00 87.06 92 ASP A O 1
ATOM 690 N N . THR A 1 93 ? -12.928 1.777 15.647 1.00 84.94 93 THR A N 1
ATOM 691 C CA . THR A 1 93 ? -13.394 0.875 16.711 1.00 84.94 93 THR A CA 1
ATOM 692 C C . THR A 1 93 ? -14.815 1.198 17.183 1.00 84.94 93 THR A C 1
ATOM 694 O O . THR A 1 93 ? -15.217 0.748 18.256 1.00 84.94 93 THR A O 1
ATOM 697 N N . GLY A 1 94 ? -15.527 2.087 16.483 1.00 81.69 94 GLY A N 1
ATOM 698 C CA . GLY A 1 94 ? -16.825 2.649 16.873 1.00 81.69 94 GLY A CA 1
ATOM 699 C C . GLY A 1 94 ? -16.731 3.743 17.942 1.00 81.69 94 GLY A C 1
ATOM 700 O O . GLY A 1 94 ? -17.594 4.613 18.044 1.00 81.69 94 GLY A O 1
ATOM 701 N N . THR A 1 95 ? -15.657 3.733 18.737 1.00 82.50 95 THR A N 1
ATOM 702 C CA . THR A 1 95 ? -15.389 4.701 19.816 1.00 82.50 95 THR A CA 1
ATOM 703 C C . THR A 1 95 ? -14.132 5.538 19.589 1.00 82.50 95 THR A C 1
ATOM 705 O O . THR A 1 95 ? -14.009 6.621 20.161 1.00 82.50 95 THR A O 1
ATOM 708 N N . ALA A 1 96 ? -13.200 5.068 18.759 1.00 81.00 96 ALA A N 1
ATOM 709 C CA . ALA A 1 96 ? -11.953 5.749 18.453 1.00 8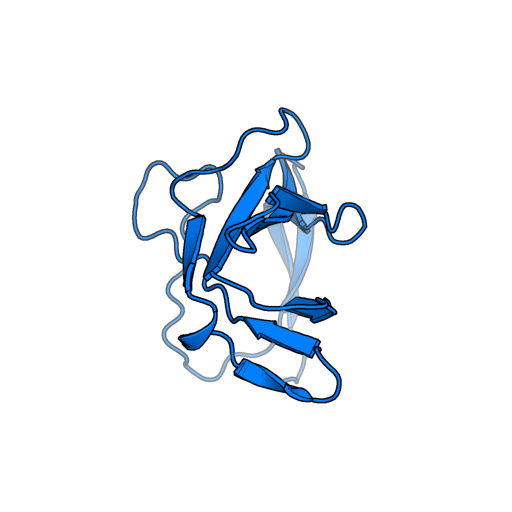1.00 96 ALA A CA 1
ATOM 710 C C . ALA A 1 96 ? -11.518 5.485 17.009 1.00 81.00 96 ALA A C 1
ATOM 712 O O . ALA A 1 96 ? -11.807 4.441 16.430 1.00 81.00 96 ALA A O 1
ATOM 713 N N . ASN A 1 97 ? -10.764 6.440 16.462 1.00 85.31 97 ASN A N 1
ATOM 714 C CA . ASN A 1 97 ? -10.193 6.371 15.124 1.00 85.31 97 ASN A CA 1
ATOM 715 C C . ASN A 1 97 ? -8.683 6.588 15.191 1.00 85.31 97 ASN A C 1
ATOM 717 O O . ASN A 1 97 ? -8.232 7.606 15.721 1.00 85.31 97 ASN A O 1
ATOM 721 N N . PHE A 1 98 ? -7.893 5.666 14.637 1.00 84.62 98 PHE A N 1
ATOM 722 C CA . PHE A 1 98 ? -6.436 5.810 14.604 1.00 84.62 98 PHE A CA 1
ATOM 723 C C . PHE A 1 98 ? -5.795 5.215 13.341 1.00 84.62 98 PHE A C 1
ATOM 725 O O . PHE A 1 98 ? -6.263 4.206 12.810 1.00 84.62 98 PHE A O 1
ATOM 732 N N . PRO A 1 99 ? -4.704 5.822 12.834 1.00 85.06 99 PRO A N 1
ATOM 733 C CA . PRO A 1 99 ? -3.995 5.308 11.675 1.00 85.06 99 PRO A CA 1
ATOM 734 C C . PRO A 1 99 ? -2.891 4.314 12.063 1.00 85.06 99 PRO A C 1
ATOM 736 O O . PRO A 1 99 ? -2.110 4.548 12.982 1.00 8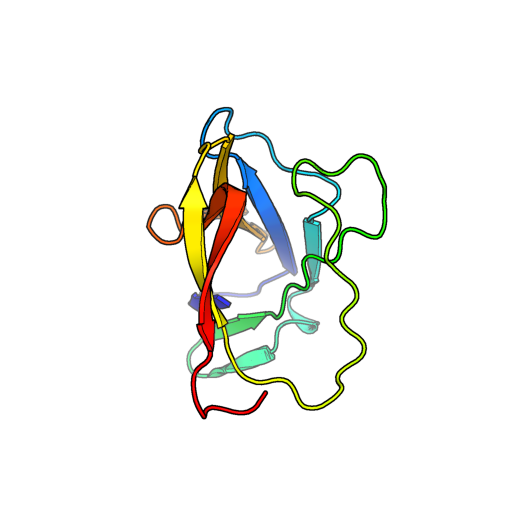5.06 99 PRO A O 1
ATOM 739 N N . ILE A 1 100 ? -2.744 3.257 11.270 1.00 82.25 100 ILE A N 1
ATOM 740 C CA . ILE A 1 100 ? -1.544 2.424 11.190 1.00 82.25 100 ILE A CA 1
ATOM 741 C C . ILE A 1 100 ? -0.826 2.782 9.893 1.00 82.25 100 ILE A C 1
ATOM 743 O O . ILE A 1 100 ? -1.348 2.594 8.788 1.00 82.25 100 ILE A O 1
ATOM 747 N N . ILE A 1 101 ? 0.388 3.314 10.029 1.00 76.12 101 ILE A N 1
ATOM 748 C CA . ILE A 1 101 ? 1.187 3.791 8.903 1.00 76.12 101 ILE A CA 1
ATOM 749 C C . ILE A 1 101 ? 2.444 2.936 8.782 1.00 76.12 101 ILE A C 1
ATOM 751 O O . ILE A 1 101 ? 3.306 2.956 9.657 1.00 76.12 101 ILE A O 1
ATOM 755 N N . ALA A 1 102 ? 2.575 2.208 7.675 1.00 69.81 102 ALA A N 1
ATOM 756 C CA . ALA A 1 102 ? 3.760 1.404 7.397 1.00 69.81 102 ALA A CA 1
ATOM 757 C C . ALA A 1 102 ? 4.803 2.219 6.610 1.00 69.81 102 ALA A C 1
ATOM 759 O O . ALA A 1 102 ? 5.168 1.859 5.492 1.00 69.81 102 ALA A O 1
ATOM 760 N N . LEU A 1 103 ? 5.278 3.336 7.180 1.00 61.06 103 LEU A N 1
ATOM 761 C CA . LEU A 1 103 ? 6.224 4.248 6.507 1.00 61.06 103 LEU A CA 1
ATOM 762 C C . LEU A 1 103 ? 7.542 3.571 6.103 1.00 61.06 103 LEU A C 1
ATOM 764 O O . LEU A 1 103 ? 8.197 4.022 5.175 1.00 61.06 103 LEU A O 1
ATOM 768 N N . ASN A 1 104 ? 7.933 2.479 6.762 1.00 65.81 104 ASN A N 1
ATOM 769 C CA . ASN A 1 104 ? 9.124 1.689 6.429 1.00 65.81 104 ASN A CA 1
ATOM 770 C C . ASN A 1 104 ? 8.874 0.600 5.367 1.00 65.81 104 ASN A C 1
ATOM 772 O O . ASN A 1 104 ? 9.767 -0.193 5.073 1.00 65.81 104 ASN A O 1
ATOM 776 N N . LYS A 1 105 ? 7.660 0.523 4.814 1.00 69.62 105 LYS A N 1
ATOM 777 C CA . LYS A 1 105 ? 7.253 -0.424 3.769 1.00 69.62 105 LYS A CA 1
ATOM 778 C C . LYS A 1 105 ? 6.746 0.337 2.546 1.00 69.62 105 LYS A C 1
ATOM 780 O O . LYS A 1 105 ? 5.639 0.085 2.073 1.00 69.62 105 LYS A O 1
ATOM 785 N N . TYR A 1 106 ? 7.543 1.291 2.070 1.00 76.31 106 TYR A N 1
ATOM 786 C CA . TYR A 1 106 ? 7.264 1.958 0.807 1.00 76.31 106 TYR A CA 1
ATOM 787 C C . TYR A 1 106 ? 7.741 1.113 -0.377 1.00 76.31 106 TYR A C 1
ATOM 789 O O . TYR A 1 106 ? 8.726 0.378 -0.293 1.00 76.31 106 TYR A O 1
ATOM 797 N N . THR A 1 107 ? 7.035 1.243 -1.489 1.00 79.31 107 THR A N 1
ATOM 798 C CA . THR A 1 107 ? 7.360 0.632 -2.771 1.00 79.31 107 THR A CA 1
ATOM 799 C C . THR A 1 107 ? 7.683 1.747 -3.751 1.00 79.31 107 THR A C 1
ATOM 801 O O . THR A 1 107 ? 6.875 2.651 -3.962 1.00 79.31 107 THR A O 1
ATOM 804 N N . ASN A 1 108 ? 8.888 1.709 -4.314 1.00 81.56 108 ASN A N 1
ATOM 805 C CA . ASN A 1 108 ? 9.322 2.671 -5.320 1.00 81.56 108 ASN A CA 1
ATOM 806 C C . ASN A 1 108 ? 8.663 2.372 -6.669 1.00 81.56 108 ASN A C 1
ATOM 808 O O . ASN A 1 108 ? 8.503 1.213 -7.048 1.00 81.56 108 ASN A O 1
ATOM 812 N N . VAL A 1 109 ? 8.333 3.432 -7.397 1.00 76.56 109 VAL A N 1
ATOM 813 C CA . VAL A 1 109 ? 7.782 3.399 -8.748 1.00 76.56 109 VAL A CA 1
ATOM 814 C C . VAL A 1 109 ? 8.818 3.986 -9.694 1.00 76.56 109 VAL A C 1
ATOM 816 O O . VAL A 1 109 ? 9.334 5.087 -9.484 1.00 76.56 109 VAL A O 1
ATOM 819 N N . TYR A 1 110 ? 9.111 3.236 -10.744 1.00 78.25 110 TYR A N 1
ATOM 820 C CA . TYR A 1 110 ? 10.054 3.592 -11.793 1.00 78.25 110 TYR A CA 1
ATOM 821 C C . TYR A 1 110 ? 9.319 3.557 -13.128 1.00 78.25 110 TYR A C 1
ATOM 823 O O . TYR A 1 110 ? 8.420 2.735 -13.309 1.00 78.25 110 TYR A O 1
ATOM 831 N N . ARG A 1 111 ? 9.669 4.465 -14.041 1.00 74.75 111 ARG A N 1
ATOM 832 C CA . ARG A 1 111 ? 9.061 4.509 -15.375 1.00 74.75 111 ARG A CA 1
ATOM 833 C C . ARG A 1 111 ? 9.589 3.401 -16.273 1.00 74.75 111 ARG A C 1
ATOM 835 O O . ARG A 1 111 ? 8.821 2.799 -17.012 1.00 74.75 111 ARG A O 1
ATOM 842 N N . ASP A 1 112 ? 10.892 3.160 -16.193 1.00 76.06 112 ASP A N 1
ATOM 843 C CA . ASP A 1 112 ? 11.595 2.316 -17.144 1.00 76.06 112 ASP A CA 1
ATOM 844 C C . ASP A 1 112 ? 12.202 1.112 -16.434 1.00 76.06 112 ASP A C 1
ATOM 846 O O . ASP A 1 112 ? 12.786 1.227 -15.354 1.00 76.06 112 ASP A O 1
ATOM 850 N N . CYS A 1 113 ? 12.078 -0.049 -17.070 1.00 77.56 113 CYS A N 1
ATOM 851 C CA . CYS A 1 113 ? 12.618 -1.311 -16.589 1.00 77.56 113 CYS A CA 1
ATOM 852 C C . CYS A 1 113 ? 13.296 -2.045 -17.743 1.00 77.56 113 CYS A C 1
ATOM 854 O O . CYS A 1 113 ? 12.658 -2.367 -18.745 1.00 77.56 113 CYS A O 1
ATOM 856 N N . THR A 1 114 ? 14.571 -2.379 -17.566 1.00 85.75 114 THR A N 1
ATOM 857 C CA . THR A 1 114 ? 15.331 -3.209 -18.506 1.00 85.75 114 THR A CA 1
ATOM 858 C C . THR A 1 114 ? 15.605 -4.558 -17.864 1.00 85.75 114 THR A C 1
ATOM 860 O O . THR A 1 114 ? 16.163 -4.624 -16.770 1.00 85.75 114 THR A O 1
ATOM 863 N N . VAL A 1 115 ? 15.228 -5.650 -18.530 1.00 86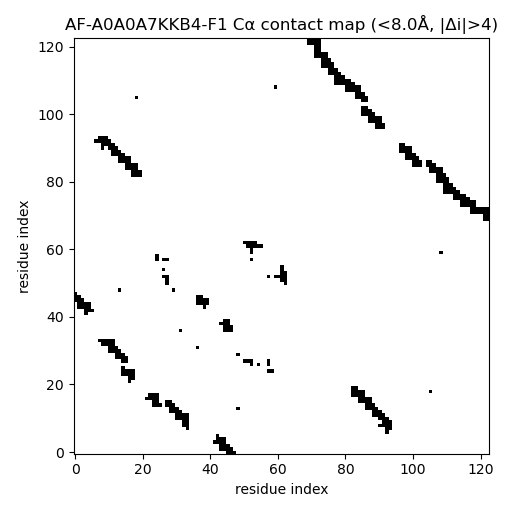.31 115 VAL A N 1
ATOM 864 C CA . VAL A 1 115 ? 15.533 -7.009 -18.060 1.00 86.31 115 VAL A CA 1
ATOM 865 C C . VAL A 1 115 ? 17.039 -7.240 -18.136 1.00 86.31 115 VAL A C 1
ATOM 867 O O . VAL A 1 115 ? 17.632 -7.097 -19.201 1.00 86.31 115 VAL A O 1
ATOM 870 N N . THR A 1 116 ? 17.651 -7.619 -17.017 1.00 87.44 116 THR A N 1
ATOM 871 C CA . THR A 1 116 ? 19.084 -7.932 -16.932 1.00 87.44 116 THR A CA 1
ATOM 872 C C . THR A 1 116 ? 19.355 -9.426 -16.860 1.00 87.44 116 THR A C 1
ATOM 874 O O . THR A 1 116 ? 20.398 -9.877 -17.326 1.00 87.44 116 THR A O 1
ATOM 877 N N . ALA A 1 117 ? 18.416 -10.207 -16.322 1.00 84.44 117 ALA A N 1
ATOM 878 C CA . ALA A 1 117 ? 18.498 -11.661 -16.307 1.00 84.44 117 ALA A CA 1
ATOM 879 C C . ALA A 1 117 ? 17.108 -12.301 -16.245 1.00 84.44 117 ALA A C 1
ATOM 881 O O . ALA A 1 117 ? 16.132 -11.690 -15.812 1.00 84.44 117 ALA A O 1
ATOM 882 N N . THR A 1 118 ? 17.035 -13.566 -16.645 1.00 87.00 118 THR A N 1
ATOM 883 C CA . THR A 1 118 ? 15.895 -14.450 -16.380 1.00 87.00 118 THR A CA 1
ATOM 884 C C . THR A 1 118 ? 16.398 -15.569 -15.478 1.00 87.00 118 THR A C 1
ATOM 886 O O . THR A 1 118 ? 17.444 -16.151 -15.763 1.00 87.00 118 THR A O 1
ATOM 889 N N . THR A 1 119 ? 15.721 -15.818 -14.361 1.00 83.12 119 THR A N 1
ATOM 890 C CA . THR A 1 119 ? 16.100 -16.876 -13.420 1.00 83.12 119 THR A CA 1
ATOM 891 C C . THR A 1 119 ? 15.488 -18.213 -13.849 1.00 83.12 119 THR A C 1
ATOM 893 O O . THR A 1 119 ? 14.722 -18.290 -14.808 1.00 83.12 119 THR A O 1
ATOM 896 N N . ASN A 1 120 ? 15.824 -19.286 -13.132 1.00 84.94 120 ASN A N 1
ATOM 897 C CA . ASN A 1 120 ? 15.211 -20.599 -13.343 1.00 84.94 120 ASN A CA 1
ATOM 898 C C . ASN A 1 120 ? 13.944 -20.821 -12.499 1.00 84.94 120 ASN A C 1
ATOM 900 O O . ASN A 1 120 ? 13.345 -21.889 -12.603 1.00 84.94 120 ASN A O 1
ATOM 904 N N . GLU A 1 121 ? 13.541 -19.841 -11.689 1.00 77.50 121 GLU A N 1
ATOM 905 C CA . GLU A 1 121 ? 12.355 -19.898 -10.829 1.00 77.50 121 GLU A CA 1
ATOM 906 C C . GLU A 1 121 ? 11.077 -19.705 -11.655 1.00 77.50 121 GLU A C 1
ATOM 908 O O . GLU A 1 121 ? 11.013 -18.786 -12.475 1.00 77.50 121 GLU A O 1
ATOM 913 N N . ASP A 1 122 ? 10.088 -20.575 -11.445 1.00 71.00 122 ASP A N 1
ATOM 914 C CA . ASP A 1 122 ? 8.761 -20.517 -12.070 1.00 71.00 122 ASP A CA 1
ATOM 915 C C . ASP A 1 122 ? 7.744 -19.862 -11.125 1.00 71.00 122 ASP A C 1
ATOM 917 O O . ASP A 1 122 ? 7.798 -20.089 -9.913 1.00 71.00 122 ASP A O 1
ATOM 921 N N . ILE A 1 123 ? 6.815 -19.086 -11.695 1.00 59.25 123 ILE A N 1
ATOM 922 C CA . ILE A 1 123 ? 5.655 -18.486 -11.010 1.00 59.25 123 ILE A CA 1
ATOM 923 C C . ILE A 1 123 ? 4.359 -19.076 -11.561 1.00 59.25 123 ILE A C 1
ATOM 925 O O . ILE A 1 123 ? 4.273 -19.215 -12.805 1.00 59.25 123 ILE A O 1
#

Solvent-accessible surface area (backbone atoms only — not comparable to full-atom values): 7458 Å² total; per-residue (Å²): 96,80,54,75,56,84,81,67,49,51,32,38,40,39,28,37,24,36,69,85,78,66,48,63,41,77,80,39,52,50,75,41,43,39,88,73,46,44,73,74,56,93,54,23,37,39,55,89,82,82,75,64,45,89,51,99,85,46,95,56,79,66,50,77,84,72,76,90,60,84,42,59,45,68,43,64,53,70,41,64,78,75,52,36,32,24,54,36,35,40,38,32,43,86,83,53,75,52,75,50,70,42,78,92,57,57,48,78,40,52,78,42,73,46,80,76,46,73,52,94,51,77,93

Sequence (123 aa):
MRFTLAGTIDSIKIGLKGNTDGKRDQNFTATATGQQLVEIGNGSYKVLFNADAGTEDGLLPQSIIVNPVGVKVKVVTATNFLGSFYPRIDVDTGTANFPIIALNKYTNVYRDCTVTATTNEDI

=== Feature glossary ===
Annotated list of the representations used here:
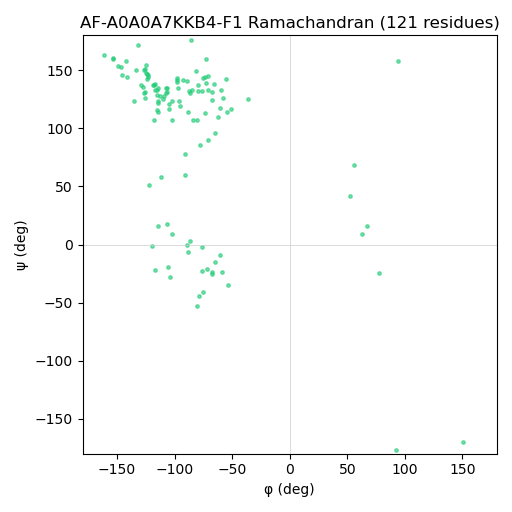
Nearest PDB structures. The Foldseek neighbor list gives the closest experimentally determined structures in the PDB, ranked by structural alignment. TM-score near 1 means near-identical fold; near 0.3 means only rough topology match. This is how one finds what a novel AlphaFold prediction most resembles in the solved-structure universe.

Foldseek 3Di. Foldseek's 3Di representation compresses backbone geometry into a per-residue letter drawn from a learned twenty-state alphabet. It captures the tertiary interaction pattern around each residue — which residues are packed against it in space, regardless of where they are in sequence.

Radius of gyration, Cα contacts, bounding box. Radius of gyration (Rg) is the root-mean-square distance of Cα atoms from their centroid — a single number for overall size and compactness. A globular domain of N residues has Rg ≈ 2.2·N^0.38 Å; an extended or disordered chain has a much larger Rg. The Cα contact count is the number of residue pairs whose Cα atoms are within 8 Å and are more than four positions apart in sequence — a standard proxy for tertiary packing density. The bounding box is the smallest axis-aligned box enclosing all Cα atoms.

InterPro / GO / CATH / organism. The annotation block draws on four external resources. InterPro: which protein families and domains the sequence belongs to. GO: standardized terms for what the protein does, what process it participates in, and where in the cell it acts. CATH: which structural fold it has in the CATH hierarchy. Organism: the species of origin.

mmCIF coordinates. The mmCIF block holds the 3D Cartesian coordinates of each backbone atom (N, Cα, C, O) in ångströms. mmCIF is the PDB's canonical archive format — a tagged-loop text representation of the atomic model.

pLDDT. pLDDT is the predicted lDDT-Cα score: AlphaFold's confidence that the local environment of each residue (all inter-atomic distances within 15 Å) is correctly placed. It is a per-residue number between 0 and 100, with higher meaning more reliable.

Backbone torsions (φ/ψ). φ (phi) and ψ (psi) are the two rotatable backbone dihedrals per residue: φ is the C(i-1)–N–Cα–C torsion, ψ is the N–Cα–C–N(i+1) torsion, both in degrees on (−180°, 180°]. α-helical residues cluster near (−60°, −45°); β-strand residues near (−120°, +130°). A Ramachandran plot is simply a scatter of (φ, ψ) for every residue.

B-factor. For experimental (PDB) structures, the B-factor (temperature factor) quantifies the positional spread of each atom in the crystal — a combination of thermal vibration and static disorder — in units of Å². High B-factors mark flexible loops or poorly resolved regions; low B-factors mark the rigid, well-ordered core.

Secondary structure (3-state, P-SEA). SS3 is a coarse helix/strand/coil call (letters a/b/c) made by the P-SEA algorithm from inter-Cα distances and dihedrals. It is less detailed than DSSP but needs only Cα positions.

Predicted aligned error. Predicted aligned error is AlphaFold's pairwise confidence. Unlike pLDDT (per-residue), PAE is per-residue-pair and captures whether two parts of the structure are correctly placed relative to each other. Units are ångströms of expected positional error.

Solvent-accessible surface area. Solvent-accessible surface area (SASA) is the area in Å² traced out by the centre of a 1.4 Å probe sphere (a water molecule) rolled over the protein's van der Waals surface (Shrake–Rupley / Lee–Richards construction). Buried residues have near-zero SASA; fully exposed residues can exceed 200 Å². The total SASA scales roughly with the number of surface residues.

Secondary structure (8-state, DSSP). The SS8 string is DSSP's per-residue secondary-structure call. α-helix (H) means an i→i+4 H-bond ladder; β-strand (E) means the residue participates in a β-sheet; 3₁₀ (G) and π (I) are tighter and wider helices; T/S are turns/bends; '-' is loop.

Rendered structure images. Structure images are PyMOL renders from six orthogonal camera directions. Cartoon representation draws helices as coils and strands as arrows; sticks shows the backbone as bonds; surface shows the solvent-excluded envelope. Rainbow coloring maps sequence position to hue (blue→red, N→C); chain coloring assigns a distinct color per polypeptide.

Sequence. The amino-acid sequence is the protein's primary structure: the linear order of residues from the N-terminus to the C-terminus, written in one-letter code. Everything else here — the 3D coordinates, the secondary structure, the domain annotations — is ultimately a consequence of this string.

Contact-map, Ramachandran, and PAE plots. Three diagnostic plots accompany the record. The Cα contact map visualizes the tertiary structure as a 2D adjacency matrix (8 Å cutoff, sequence-local contacts suppressed). The Ramachandran plot shows the distribution of backbone (φ, ψ) torsions, with points in the α and β basins reflecting secondary structure content. The PAE plot shows AlphaFold's inter-residue confidence as a color matrix.